Protein AF-A0A244E887-F1 (afdb_monomer)

Radius of gyration: 15.48 Å; Cα contacts (8 Å, |Δi|>4): 115; chains: 1; bounding box: 47×34×33 Å

pLDDT: mean 72.22, std 15.59, range [41.41, 90.12]

Sequence (80 aa):
MTTVRAKFKVQSVTESEGGLKTANLSPVTSGSSENDKFFKWTPGGQIQLGTINPDAAAQFVPGRQFYVDFTPADEAQKAD

Structure (mmCIF, N/CA/C/O backbone):
data_AF-A0A244E887-F1
#
_entry.id   AF-A0A244E887-F1
#
loop_
_atom_site.group_PDB
_atom_site.id
_atom_site.type_symbol
_atom_site.label_atom_id
_atom_site.label_alt_id
_atom_site.label_comp_id
_atom_site.label_asym_id
_atom_site.label_entity_id
_atom_site.label_seq_id
_atom_site.pdbx_PDB_ins_code
_atom_site.Cartn_x
_atom_site.Cartn_y
_atom_site.Cartn_z
_atom_site.occupancy
_atom_site.B_iso_or_equiv
_atom_site.auth_seq_id
_atom_site.auth_comp_id
_atom_site.auth_asym_id
_atom_site.auth_atom_id
_atom_site.pdbx_PDB_model_num
ATOM 1 N N . MET A 1 1 ? -25.292 -5.637 4.297 1.00 48.09 1 MET A N 1
ATOM 2 C CA . MET A 1 1 ? -24.113 -6.356 3.775 1.00 48.09 1 MET A CA 1
ATOM 3 C C . MET A 1 1 ? -22.891 -5.641 4.314 1.00 48.09 1 MET A C 1
ATOM 5 O O . MET A 1 1 ? -22.710 -4.471 4.008 1.00 48.09 1 MET A O 1
ATOM 9 N N . THR A 1 2 ? -22.147 -6.270 5.216 1.00 52.06 2 THR A N 1
ATOM 10 C CA . THR A 1 2 ? -20.991 -5.656 5.880 1.00 52.06 2 THR A CA 1
ATOM 11 C C . THR A 1 2 ? -19.800 -5.741 4.930 1.00 52.06 2 THR A C 1
ATOM 13 O O . THR A 1 2 ? -19.098 -6.744 4.892 1.00 52.06 2 THR A O 1
ATOM 16 N N . THR A 1 3 ? -19.624 -4.734 4.078 1.00 60.88 3 THR A N 1
ATOM 17 C CA . THR A 1 3 ? -18.483 -4.659 3.157 1.00 60.88 3 THR A CA 1
ATOM 18 C C . THR A 1 3 ? -17.238 -4.229 3.923 1.00 60.88 3 THR A C 1
ATOM 20 O O . THR A 1 3 ? -17.237 -3.178 4.566 1.00 60.88 3 THR A O 1
ATOM 23 N N . VAL A 1 4 ? -16.181 -5.039 3.870 1.00 68.44 4 VAL A N 1
ATOM 24 C CA . VAL A 1 4 ? -14.904 -4.731 4.520 1.00 68.44 4 VAL A CA 1
ATOM 25 C C . VAL A 1 4 ? -14.108 -3.834 3.577 1.00 68.44 4 VAL A C 1
ATOM 27 O O . VAL A 1 4 ? -13.530 -4.303 2.602 1.00 68.44 4 VAL A O 1
ATOM 30 N N . ARG A 1 5 ? -14.091 -2.529 3.852 1.00 74.69 5 ARG A N 1
ATOM 31 C CA . ARG A 1 5 ? -13.289 -1.549 3.112 1.00 74.69 5 ARG A CA 1
ATOM 32 C C . ARG A 1 5 ? -12.200 -0.994 4.015 1.00 74.69 5 ARG A C 1
ATOM 34 O O . ARG A 1 5 ? -12.476 -0.552 5.125 1.00 74.69 5 ARG A O 1
ATOM 41 N N . ALA A 1 6 ? -10.975 -0.969 3.514 1.00 76.25 6 ALA A N 1
ATOM 42 C CA . ALA A 1 6 ? -9.824 -0.404 4.197 1.00 76.25 6 ALA A CA 1
ATOM 43 C C . ALA A 1 6 ? -9.158 0.664 3.331 1.00 76.25 6 ALA A C 1
ATOM 45 O O . ALA A 1 6 ? -9.227 0.632 2.103 1.00 76.25 6 ALA A O 1
ATOM 46 N N . LYS A 1 7 ? -8.494 1.624 3.973 1.00 81.88 7 LYS A N 1
ATOM 47 C CA . LYS A 1 7 ? -7.726 2.657 3.281 1.00 81.88 7 LYS A CA 1
ATOM 48 C C . LYS A 1 7 ? -6.245 2.383 3.467 1.00 81.88 7 LYS A C 1
ATOM 50 O O . LYS A 1 7 ? -5.788 2.236 4.593 1.00 81.88 7 LYS A O 1
ATOM 55 N N . PHE A 1 8 ? -5.496 2.346 2.377 1.00 85.12 8 PHE A N 1
ATOM 56 C CA . PHE A 1 8 ? -4.063 2.084 2.379 1.00 85.12 8 PHE A CA 1
ATOM 57 C C . PHE A 1 8 ? -3.316 3.247 1.742 1.00 85.12 8 PHE A C 1
ATOM 59 O O . PHE A 1 8 ? -3.758 3.817 0.750 1.00 85.12 8 PHE A O 1
ATOM 66 N N . LYS A 1 9 ? -2.175 3.613 2.313 1.00 87.19 9 LYS A N 1
ATOM 67 C CA . LYS A 1 9 ? -1.260 4.607 1.760 1.00 87.19 9 LYS A CA 1
ATOM 68 C C . LYS A 1 9 ? -0.025 3.893 1.243 1.00 87.19 9 LYS A C 1
ATOM 70 O O . LYS A 1 9 ? 0.562 3.089 1.963 1.00 87.19 9 LYS A O 1
ATOM 75 N N . VAL A 1 10 ? 0.388 4.220 0.024 1.00 89.94 10 VAL A N 1
ATOM 76 C CA . VAL A 1 10 ? 1.666 3.760 -0.523 1.00 89.94 10 VAL A CA 1
ATOM 77 C C . VAL A 1 10 ? 2.793 4.416 0.272 1.00 89.94 10 VAL A C 1
ATOM 79 O O . VAL A 1 10 ? 2.917 5.643 0.300 1.00 89.94 10 VAL A O 1
ATOM 82 N N . GLN A 1 11 ? 3.599 3.593 0.929 1.00 89.56 11 GLN A N 1
ATOM 83 C CA . GLN A 1 11 ? 4.770 4.018 1.689 1.00 89.56 11 GLN A CA 1
ATOM 84 C C . GLN A 1 11 ? 5.986 4.146 0.776 1.00 89.56 11 GLN A C 1
ATOM 86 O O . GLN A 1 11 ? 6.680 5.158 0.803 1.00 89.56 11 GLN A O 1
ATOM 91 N N . SER A 1 12 ? 6.226 3.131 -0.050 1.00 89.19 12 SER A N 1
ATOM 92 C CA . SER A 1 12 ? 7.364 3.080 -0.961 1.00 89.19 12 SER A CA 1
ATOM 93 C C . SER A 1 12 ? 7.057 2.179 -2.148 1.00 89.19 12 SER A C 1
ATOM 95 O O . SER A 1 12 ? 6.249 1.255 -2.049 1.00 89.19 12 SER A O 1
ATOM 97 N N . VAL A 1 13 ? 7.714 2.453 -3.271 1.00 87.94 13 VAL A N 1
ATOM 98 C CA . VAL A 1 13 ? 7.724 1.568 -4.435 1.00 87.94 13 VAL A CA 1
ATOM 99 C C . VAL A 1 13 ? 9.171 1.290 -4.790 1.00 87.94 13 VAL A C 1
ATOM 101 O O . VAL A 1 13 ? 9.949 2.223 -4.976 1.00 87.94 13 VAL A O 1
ATOM 104 N N . THR A 1 14 ? 9.535 0.015 -4.834 1.00 87.88 14 THR A N 1
ATOM 105 C CA . THR A 1 14 ? 10.867 -0.446 -5.226 1.00 87.88 14 THR A CA 1
ATOM 106 C C . THR A 1 14 ? 10.789 -1.107 -6.588 1.00 87.88 14 THR A C 1
ATOM 108 O O . THR A 1 14 ? 9.923 -1.946 -6.825 1.00 87.88 14 THR A O 1
ATOM 111 N N . GLU A 1 15 ? 11.699 -0.739 -7.478 1.00 84.75 15 GLU A N 1
ATOM 112 C CA . GLU A 1 15 ? 11.871 -1.393 -8.771 1.00 84.75 15 GLU A CA 1
ATOM 113 C C . GLU A 1 15 ? 13.027 -2.388 -8.656 1.00 84.75 15 GLU A C 1
ATOM 115 O O . GLU A 1 15 ? 14.099 -2.046 -8.155 1.00 84.75 15 GLU A O 1
ATOM 120 N N . SER A 1 16 ? 12.785 -3.633 -9.052 1.00 82.81 16 SER A N 1
ATOM 121 C CA . SER A 1 16 ? 13.787 -4.694 -9.072 1.00 82.81 16 SER A CA 1
ATOM 122 C C . SER A 1 16 ? 14.309 -4.917 -10.488 1.00 82.81 16 SER A C 1
ATOM 124 O O . SER A 1 16 ? 13.620 -4.663 -11.480 1.00 82.81 16 SER A O 1
ATOM 126 N N . GLU A 1 17 ? 15.535 -5.430 -10.568 1.00 73.50 17 GLU A N 1
ATOM 127 C CA . GLU A 1 17 ? 16.204 -5.761 -11.823 1.00 73.50 17 GLU A CA 1
ATOM 128 C C . GLU A 1 17 ? 15.376 -6.811 -12.587 1.00 73.50 17 GLU A C 1
ATOM 130 O O . GLU A 1 17 ? 15.139 -7.912 -12.093 1.00 73.50 17 GLU A O 1
ATOM 135 N N . GLY A 1 18 ? 14.835 -6.423 -13.747 1.00 74.56 18 GLY A N 1
ATOM 136 C CA . GLY A 1 18 ? 13.832 -7.200 -14.493 1.00 74.56 18 GLY A CA 1
ATOM 137 C C . GLY A 1 18 ? 12.468 -6.515 -14.660 1.00 74.56 18 GLY A C 1
ATOM 138 O O . GLY A 1 18 ? 11.570 -7.097 -15.262 1.00 74.56 18 GLY A O 1
ATOM 139 N N . GLY A 1 19 ? 12.297 -5.285 -14.160 1.00 76.88 19 GLY A N 1
ATOM 140 C CA . GLY A 1 19 ? 11.082 -4.482 -14.372 1.00 76.88 19 GLY A CA 1
ATOM 141 C C . GLY A 1 19 ? 9.931 -4.806 -13.415 1.00 76.88 19 GLY A C 1
ATOM 142 O O . GLY A 1 19 ? 8.818 -4.312 -13.594 1.00 76.88 19 GLY A O 1
ATOM 143 N N . LEU A 1 20 ? 10.185 -5.616 -12.383 1.00 82.19 20 LEU A N 1
ATOM 144 C CA . LEU A 1 20 ? 9.216 -5.884 -11.326 1.00 82.19 20 LEU A CA 1
ATOM 145 C C . LEU A 1 20 ? 9.140 -4.676 -10.387 1.00 82.19 20 LEU A C 1
ATOM 147 O O . LEU A 1 20 ? 10.119 -4.334 -9.722 1.00 82.19 20 LEU A O 1
ATOM 151 N N . LYS A 1 21 ? 7.965 -4.052 -10.288 1.00 85.44 21 LYS A N 1
ATOM 152 C CA . LYS A 1 21 ? 7.710 -2.967 -9.337 1.00 85.44 21 LYS A CA 1
ATOM 153 C C . LYS A 1 21 ? 6.941 -3.497 -8.142 1.00 85.44 21 LYS A C 1
ATOM 155 O O . LYS A 1 21 ? 5.843 -4.026 -8.281 1.00 85.44 21 LYS A O 1
ATOM 160 N N . THR A 1 22 ? 7.515 -3.323 -6.962 1.00 88.62 22 THR A N 1
ATOM 161 C CA . THR A 1 22 ? 6.932 -3.742 -5.691 1.00 88.62 22 THR A CA 1
ATOM 162 C C . THR A 1 22 ? 6.472 -2.518 -4.916 1.00 88.62 22 THR A C 1
ATOM 164 O O . THR A 1 22 ? 7.289 -1.725 -4.453 1.00 88.62 22 THR A O 1
ATOM 167 N N . ALA A 1 23 ? 5.160 -2.356 -4.769 1.00 89.00 23 ALA A N 1
ATOM 168 C CA . ALA A 1 23 ? 4.557 -1.308 -3.961 1.00 89.00 23 ALA A CA 1
ATOM 169 C C . ALA A 1 23 ? 4.281 -1.821 -2.544 1.00 89.00 23 ALA A C 1
ATOM 171 O O . ALA A 1 23 ? 3.590 -2.821 -2.358 1.00 89.00 23 ALA A O 1
ATOM 172 N N . ASN A 1 24 ? 4.794 -1.113 -1.541 1.00 90.12 24 ASN A N 1
ATOM 173 C CA . ASN A 1 24 ? 4.474 -1.335 -0.137 1.00 90.12 24 ASN A CA 1
ATOM 174 C C . ASN A 1 24 ? 3.424 -0.322 0.307 1.00 90.12 24 ASN A C 1
ATOM 176 O O . ASN A 1 24 ? 3.652 0.889 0.246 1.00 90.12 24 ASN A O 1
ATOM 180 N N . LEU A 1 25 ? 2.289 -0.815 0.789 1.00 89.00 25 LEU A N 1
ATOM 181 C CA . LEU A 1 25 ? 1.211 -0.007 1.325 1.00 89.00 25 LEU A CA 1
ATOM 182 C C . LEU A 1 25 ? 0.960 -0.341 2.795 1.00 89.00 25 LEU A C 1
ATOM 184 O O . LEU A 1 25 ? 0.973 -1.503 3.206 1.00 89.00 25 LEU A O 1
ATOM 188 N N . SER A 1 26 ? 0.671 0.696 3.572 1.00 85.31 26 SER A N 1
ATOM 189 C CA . SER A 1 26 ? 0.308 0.588 4.984 1.00 85.31 26 SER A CA 1
ATOM 190 C C . SER A 1 26 ? -1.102 1.125 5.218 1.00 85.31 26 SER A C 1
ATOM 192 O O . SER A 1 26 ? -1.502 2.088 4.558 1.00 85.31 26 SER A O 1
ATOM 194 N N . PRO A 1 27 ? -1.873 0.521 6.133 1.00 80.75 27 PRO A N 1
ATOM 195 C CA . PRO A 1 27 ? -3.225 0.955 6.430 1.00 80.75 27 PRO A CA 1
ATOM 196 C C . PRO A 1 27 ? -3.196 2.363 7.028 1.00 80.75 27 PRO A C 1
ATOM 198 O O . PRO A 1 27 ? -2.380 2.681 7.893 1.00 80.75 27 PRO A O 1
ATOM 201 N N . VAL A 1 28 ? -4.094 3.219 6.550 1.00 74.50 28 VAL A N 1
ATOM 202 C CA . VAL A 1 28 ? -4.312 4.557 7.092 1.00 74.50 28 VAL A CA 1
ATOM 203 C C . VAL A 1 28 ? -5.258 4.419 8.270 1.00 74.50 28 VAL A C 1
ATOM 205 O O . VAL A 1 28 ? -6.438 4.128 8.113 1.00 74.50 28 VAL A O 1
ATOM 208 N N . THR A 1 29 ? -4.700 4.622 9.453 1.00 61.19 29 THR A N 1
ATOM 209 C CA . THR A 1 29 ? -5.328 4.346 10.745 1.00 61.19 29 THR A CA 1
ATOM 210 C C . THR A 1 29 ? -6.155 5.508 11.293 1.00 61.19 29 THR A C 1
ATOM 212 O O . THR A 1 29 ? -6.872 5.349 12.274 1.00 61.19 29 THR A O 1
ATOM 215 N N . SER A 1 30 ? -6.066 6.687 10.673 1.00 49.72 30 SER A N 1
ATOM 216 C CA . SER A 1 30 ? -6.682 7.916 11.171 1.00 49.72 30 SER A CA 1
ATOM 217 C C . SER A 1 30 ? -7.213 8.774 10.021 1.00 49.72 30 SER A C 1
ATOM 219 O O . SER A 1 30 ? -6.528 8.947 9.009 1.00 49.72 30 SER A O 1
ATOM 221 N N . GLY A 1 31 ? -8.443 9.294 10.161 1.00 48.84 31 GLY A N 1
ATOM 222 C CA . GLY A 1 31 ? -9.001 10.275 9.217 1.00 48.84 31 GLY A CA 1
ATOM 223 C C . GLY A 1 31 ? -10.515 10.266 8.958 1.00 48.84 31 GLY A C 1
ATOM 224 O O . GLY A 1 31 ? -10.963 11.053 8.129 1.00 48.84 31 GLY A O 1
ATOM 225 N N . SER A 1 32 ? -11.330 9.415 9.596 1.00 45.72 32 SER A N 1
ATOM 226 C CA . SER A 1 32 ? -12.807 9.480 9.476 1.00 45.72 32 SER A CA 1
ATOM 227 C C . SER A 1 32 ? -13.490 8.802 10.667 1.00 45.72 32 SER A C 1
ATOM 229 O O . SER A 1 32 ? -12.969 7.806 11.153 1.00 45.72 32 SER A O 1
ATOM 231 N N . SER A 1 33 ? -14.664 9.273 11.104 1.00 48.38 33 SER A N 1
ATOM 232 C CA . SER A 1 33 ? -15.437 8.669 12.211 1.00 48.38 33 SER A CA 1
ATOM 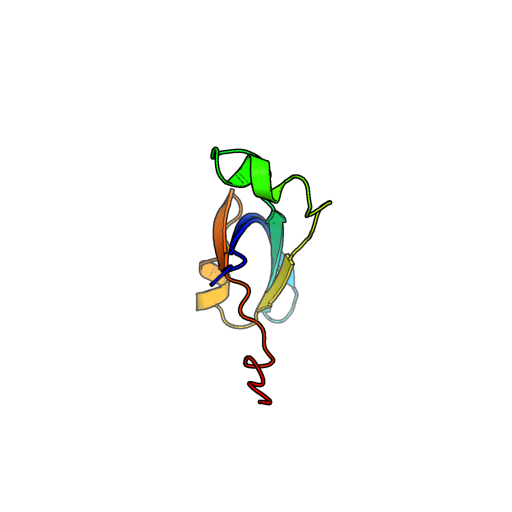233 C C . SER A 1 33 ? -15.887 7.217 11.957 1.00 48.38 33 SER A C 1
ATOM 235 O O . SER A 1 33 ? -16.275 6.522 12.892 1.00 48.38 33 SER A O 1
ATOM 237 N N . GLU A 1 34 ? -15.797 6.729 10.715 1.00 50.91 34 GLU A N 1
ATOM 238 C CA . GLU A 1 34 ? -15.932 5.304 10.373 1.00 50.91 34 GLU A CA 1
ATOM 239 C C . GLU A 1 34 ? -14.665 4.483 10.668 1.00 50.91 34 GLU A C 1
ATOM 241 O O . GLU A 1 34 ? -14.773 3.311 11.029 1.00 50.91 34 GLU A O 1
ATOM 246 N N . ASN A 1 35 ? -13.471 5.089 10.597 1.00 50.84 35 ASN A N 1
ATOM 247 C CA . ASN A 1 35 ? -12.218 4.405 10.925 1.00 50.84 35 ASN A CA 1
ATOM 248 C C . ASN A 1 35 ? -12.160 4.031 12.407 1.00 50.84 35 ASN A C 1
ATOM 250 O O . ASN A 1 35 ? -11.666 2.960 12.713 1.00 50.84 35 ASN A O 1
ATOM 254 N N . ASP A 1 36 ? -12.737 4.821 13.314 1.00 48.00 36 ASP A N 1
ATOM 255 C CA . ASP A 1 36 ? -12.729 4.543 14.761 1.00 48.00 36 ASP A CA 1
ATOM 256 C C . ASP A 1 36 ? -13.422 3.214 15.135 1.00 48.00 36 ASP A C 1
ATOM 258 O O . ASP A 1 36 ? -12.993 2.503 16.045 1.00 48.00 36 ASP A O 1
ATOM 262 N N . LYS A 1 37 ? -14.467 2.817 14.389 1.00 49.62 37 LYS A N 1
ATOM 263 C CA . LYS A 1 37 ? -15.144 1.520 14.585 1.00 49.62 37 LYS A CA 1
ATOM 264 C C . LYS A 1 37 ? -14.367 0.347 13.977 1.00 49.62 37 LYS A C 1
ATOM 266 O O . LYS A 1 37 ? -14.414 -0.749 14.532 1.00 49.62 37 LYS A O 1
ATOM 271 N N . PHE A 1 38 ? -13.643 0.576 12.879 1.00 48.12 38 PHE A 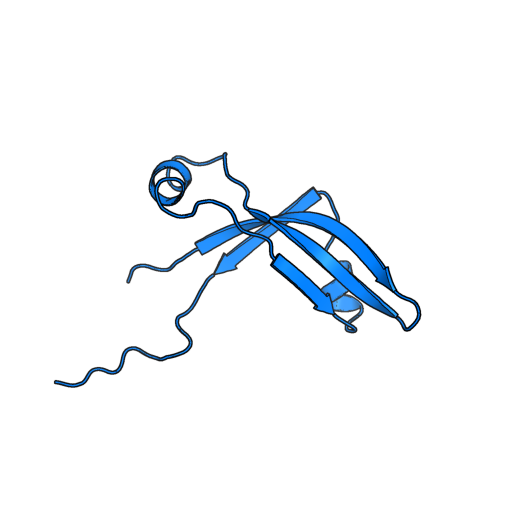N 1
ATOM 272 C CA . PHE A 1 38 ? -12.793 -0.424 12.217 1.00 48.12 38 PHE A CA 1
ATOM 273 C C . PHE A 1 38 ? -11.441 -0.614 12.927 1.00 48.12 38 PHE A C 1
ATOM 275 O O . PHE A 1 38 ? -10.944 -1.733 13.032 1.00 48.12 38 PHE A O 1
ATOM 282 N N . PHE A 1 39 ? -10.885 0.451 13.510 1.00 46.00 39 PHE A N 1
ATOM 283 C CA . PHE A 1 39 ? -9.584 0.447 14.176 1.00 46.00 39 PHE A CA 1
ATOM 284 C C . PHE A 1 39 ? -9.546 -0.422 15.435 1.00 46.00 39 PHE A C 1
ATOM 286 O O . PHE A 1 39 ? -8.488 -0.900 15.835 1.00 46.00 39 PHE A O 1
ATOM 293 N N . LYS A 1 40 ? -10.713 -0.695 16.028 1.00 47.66 40 LYS A N 1
ATOM 294 C CA . LYS A 1 40 ? -10.833 -1.566 17.199 1.00 47.66 40 LYS A CA 1
ATOM 295 C C . LYS A 1 40 ? -10.564 -3.051 16.888 1.00 47.66 40 LYS A C 1
ATOM 297 O O . LYS A 1 40 ? -10.321 -3.804 17.825 1.00 47.66 40 LYS A O 1
ATOM 302 N N . TRP A 1 41 ? -10.589 -3.468 15.614 1.00 49.09 41 TRP A N 1
ATOM 303 C CA . TRP A 1 41 ? -10.547 -4.888 15.219 1.00 49.09 41 TRP A CA 1
ATOM 304 C C . TRP A 1 41 ? -9.472 -5.270 14.193 1.00 49.09 41 TRP A C 1
ATOM 306 O O . TRP A 1 41 ? -9.241 -6.458 13.989 1.00 49.09 41 TRP A O 1
ATOM 316 N N . THR A 1 42 ? -8.781 -4.313 13.573 1.00 49.56 42 THR A N 1
ATOM 317 C CA . THR A 1 42 ? -7.656 -4.588 12.658 1.00 49.56 42 THR A CA 1
ATOM 318 C C . THR A 1 42 ? -6.337 -4.128 13.279 1.00 49.56 42 THR A C 1
ATOM 320 O O . THR A 1 42 ? -5.936 -2.979 13.060 1.00 49.56 42 THR A O 1
ATOM 323 N N . PRO A 1 43 ? -5.648 -4.981 14.064 1.00 50.75 43 PRO A N 1
ATOM 324 C CA . PRO A 1 43 ? -4.350 -4.658 14.636 1.00 50.75 43 PRO A CA 1
ATOM 325 C C . PRO A 1 43 ? -3.279 -4.760 13.542 1.00 50.75 43 PRO A C 1
ATOM 327 O O . PRO A 1 43 ? -2.559 -5.743 13.435 1.00 50.75 43 PRO A O 1
ATOM 330 N N . GLY A 1 44 ? -3.187 -3.728 12.707 1.00 60.19 44 GLY A N 1
ATOM 331 C CA . GLY A 1 44 ? -2.127 -3.599 11.712 1.00 60.19 44 GLY A CA 1
ATOM 332 C C . GLY A 1 44 ? -2.257 -4.518 10.493 1.00 60.19 44 GLY A C 1
ATOM 333 O O . GLY A 1 44 ? -3.000 -5.494 10.458 1.00 60.19 44 GLY A O 1
ATOM 334 N N . GLY A 1 45 ? -1.529 -4.146 9.445 1.00 65.88 45 GLY A N 1
ATOM 335 C CA . GLY A 1 45 ? -1.463 -4.872 8.186 1.00 65.88 45 GLY A CA 1
ATOM 336 C C . GLY A 1 45 ? -0.439 -4.228 7.259 1.00 65.88 45 GLY A C 1
ATOM 337 O O . GLY A 1 45 ? -0.077 -3.064 7.428 1.00 65.88 45 GLY A O 1
ATOM 338 N N . GLN A 1 46 ? 0.035 -4.980 6.278 1.00 79.56 46 GLN A N 1
ATOM 339 C CA . GLN A 1 46 ? 0.891 -4.484 5.207 1.00 79.56 46 GLN A CA 1
ATOM 340 C C . GLN A 1 46 ? 0.436 -5.153 3.919 1.00 79.56 46 GLN A C 1
ATOM 342 O O . GLN A 1 46 ? 0.250 -6.367 3.888 1.00 79.56 46 GLN A O 1
ATOM 347 N N . ILE A 1 47 ? 0.256 -4.364 2.863 1.00 83.19 47 ILE A N 1
ATOM 348 C CA . ILE A 1 47 ? 0.052 -4.898 1.519 1.00 83.19 47 ILE A CA 1
ATOM 349 C C . ILE A 1 47 ? 1.355 -4.684 0.766 1.00 83.19 47 ILE A C 1
ATOM 351 O O . ILE A 1 47 ? 1.799 -3.549 0.604 1.00 83.19 47 ILE A O 1
ATOM 355 N N . GLN A 1 48 ? 1.965 -5.773 0.317 1.00 86.69 48 GLN A N 1
ATOM 356 C CA . GLN A 1 48 ? 3.081 -5.733 -0.614 1.00 86.69 48 GLN A CA 1
ATOM 357 C C . GLN A 1 48 ? 2.594 -6.294 -1.945 1.00 86.69 48 GLN A C 1
ATOM 359 O O . GLN A 1 48 ? 2.215 -7.459 -2.028 1.00 86.69 48 GLN A O 1
ATOM 364 N N . LEU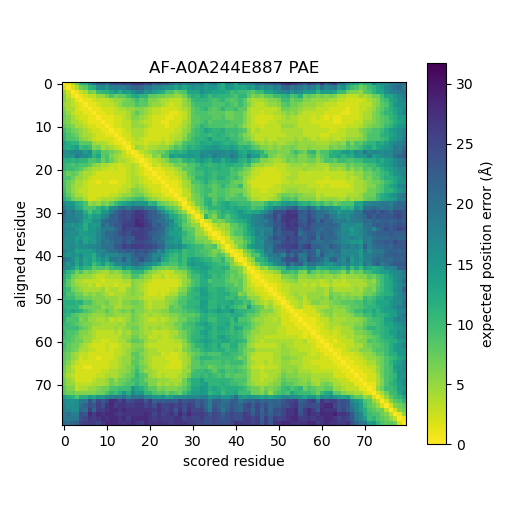 A 1 49 ? 2.559 -5.446 -2.971 1.00 84.50 49 LEU A N 1
ATOM 365 C CA . LEU A 1 49 ? 2.082 -5.816 -4.297 1.00 84.50 49 LEU A CA 1
ATOM 366 C C . LEU A 1 49 ? 3.222 -5.696 -5.307 1.00 84.50 49 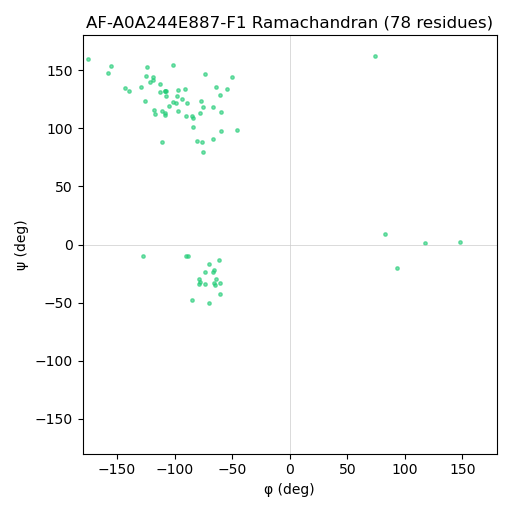LEU A C 1
ATOM 368 O O . LEU A 1 49 ? 3.669 -4.590 -5.607 1.00 84.50 49 LEU A O 1
ATOM 372 N N . GLY A 1 50 ? 3.673 -6.833 -5.833 1.00 84.50 50 GLY A N 1
ATOM 373 C CA . GLY A 1 50 ? 4.573 -6.896 -6.981 1.00 84.50 50 GLY A CA 1
ATOM 374 C C . GLY A 1 50 ? 3.771 -6.929 -8.277 1.00 84.50 50 GLY A C 1
ATOM 375 O O . GLY A 1 50 ? 2.961 -7.829 -8.476 1.00 84.50 50 GLY A O 1
ATOM 376 N N . THR A 1 51 ? 3.986 -5.963 -9.164 1.00 80.19 51 THR A N 1
ATOM 377 C CA . THR A 1 51 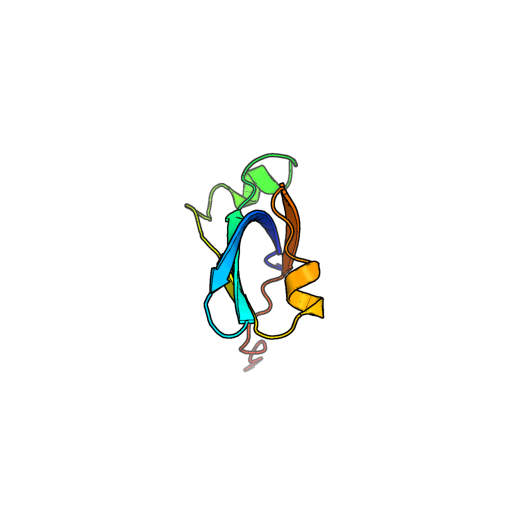? 3.391 -5.948 -10.501 1.00 80.19 51 THR A CA 1
ATOM 378 C C . THR A 1 51 ? 4.462 -5.708 -11.558 1.00 80.19 51 THR A C 1
ATOM 380 O O . THR A 1 51 ? 5.339 -4.856 -11.408 1.00 80.19 51 THR A O 1
ATOM 383 N N . ILE A 1 52 ? 4.385 -6.483 -12.637 1.00 81.81 52 ILE A N 1
ATOM 384 C CA . ILE A 1 52 ? 5.172 -6.278 -13.861 1.00 81.81 52 ILE A CA 1
ATOM 385 C C . ILE A 1 52 ? 4.437 -5.378 -14.860 1.00 81.81 52 ILE A C 1
ATOM 387 O O . ILE A 1 52 ? 5.012 -4.977 -15.865 1.00 81.81 52 ILE A O 1
ATOM 391 N N . ASN A 1 53 ? 3.156 -5.077 -14.612 1.00 82.06 53 ASN A N 1
ATOM 392 C CA . ASN A 1 53 ? 2.380 -4.210 -15.484 1.00 82.06 53 ASN A CA 1
ATOM 393 C C . ASN A 1 53 ? 2.764 -2.745 -15.203 1.00 82.06 53 ASN A C 1
ATOM 395 O O . ASN A 1 53 ? 2.467 -2.250 -14.109 1.00 82.06 53 ASN A O 1
ATOM 399 N N . PRO A 1 54 ? 3.395 -2.042 -16.162 1.00 77.00 54 PRO A N 1
ATOM 400 C CA . PRO A 1 54 ? 3.883 -0.684 -15.953 1.00 77.00 54 PRO A CA 1
ATOM 401 C C . PRO A 1 54 ? 2.756 0.318 -15.686 1.00 77.00 54 PRO A C 1
ATOM 403 O O . PRO A 1 54 ? 2.979 1.272 -14.944 1.00 77.00 54 PRO A O 1
ATOM 406 N N . ASP A 1 55 ? 1.556 0.090 -16.229 1.00 83.19 55 ASP A N 1
ATOM 407 C CA . ASP A 1 55 ? 0.406 0.981 -16.047 1.00 83.19 55 ASP A CA 1
ATOM 408 C C . ASP A 1 55 ? -0.117 0.913 -14.606 1.00 83.19 55 ASP A C 1
ATOM 410 O O . ASP A 1 55 ? -0.176 1.923 -13.904 1.00 83.19 55 ASP A O 1
ATOM 414 N N . ALA A 1 56 ? -0.342 -0.307 -14.106 1.00 79.19 56 ALA A N 1
ATOM 415 C CA . ALA A 1 56 ? -0.717 -0.535 -12.712 1.00 79.19 56 ALA A CA 1
ATOM 416 C C . ALA A 1 56 ? 0.367 -0.019 -11.755 1.00 79.19 56 ALA A C 1
ATOM 418 O O . ALA A 1 56 ? 0.070 0.638 -10.759 1.00 79.19 56 ALA A O 1
ATOM 419 N N . ALA A 1 57 ? 1.639 -0.263 -12.078 1.00 79.94 57 ALA A N 1
ATOM 420 C CA . ALA A 1 57 ? 2.754 0.199 -11.267 1.00 79.94 57 ALA A CA 1
ATOM 421 C C . ALA A 1 57 ? 2.868 1.730 -11.210 1.00 79.94 57 ALA A C 1
ATOM 423 O O . ALA A 1 57 ? 3.231 2.273 -10.170 1.00 79.94 57 ALA A O 1
ATOM 424 N N . ALA A 1 58 ? 2.536 2.432 -12.300 1.00 83.50 58 ALA A N 1
ATOM 425 C CA . ALA A 1 58 ? 2.529 3.892 -12.351 1.00 83.50 58 ALA A CA 1
ATOM 426 C C . ALA A 1 58 ? 1.445 4.509 -11.454 1.00 83.50 58 ALA A C 1
ATOM 428 O O . ALA A 1 58 ? 1.580 5.654 -11.018 1.00 83.50 58 ALA A O 1
ATOM 429 N N . GLN A 1 59 ? 0.384 3.761 -11.135 1.00 85.00 59 GLN A N 1
ATOM 430 C CA . GLN A 1 59 ? -0.637 4.222 -10.198 1.00 85.00 59 GLN A CA 1
ATOM 431 C C . GLN A 1 59 ? -0.138 4.188 -8.74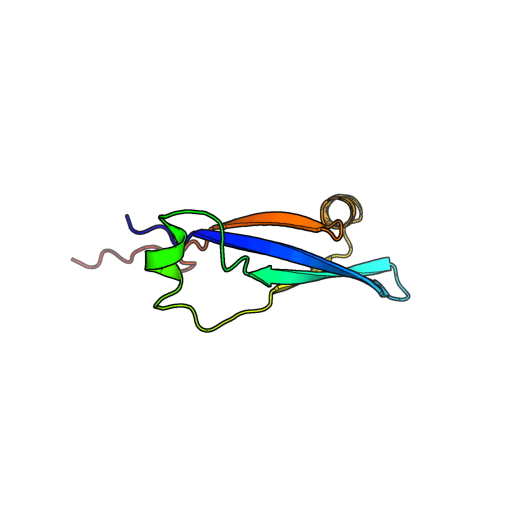9 1.00 85.00 59 GLN A C 1
ATOM 433 O O . GLN A 1 59 ? -0.482 5.078 -7.966 1.00 85.00 59 GLN A O 1
ATOM 438 N N . PHE A 1 60 ? 0.709 3.222 -8.386 1.00 84.44 60 PHE A N 1
ATOM 439 C CA . PHE A 1 60 ? 1.286 3.124 -7.047 1.00 84.44 60 PHE A CA 1
ATOM 440 C C . PHE A 1 60 ? 2.405 4.157 -6.864 1.00 84.44 60 PHE A C 1
ATOM 442 O O . PHE A 1 60 ? 3.576 3.899 -7.104 1.00 84.44 60 PHE A O 1
ATOM 449 N N . VAL A 1 61 ? 2.034 5.357 -6.420 1.00 86.94 61 VAL A N 1
ATOM 450 C CA . VAL A 1 61 ? 2.975 6.451 -6.133 1.00 86.94 61 VAL A CA 1
ATOM 451 C C . VAL A 1 61 ? 3.092 6.637 -4.619 1.00 86.94 61 VAL A C 1
ATOM 453 O O . V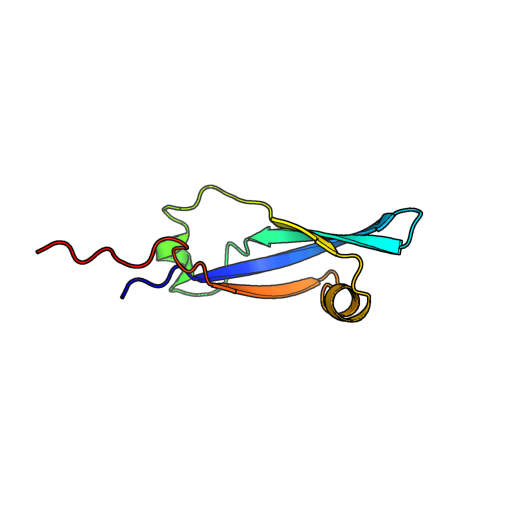AL A 1 61 ? 2.051 6.715 -3.959 1.00 86.94 61 VAL A O 1
ATOM 456 N N . PRO A 1 62 ? 4.306 6.741 -4.040 1.00 88.06 62 PRO A N 1
ATOM 457 C CA . PRO A 1 62 ? 4.472 7.003 -2.612 1.00 88.06 62 PRO A CA 1
ATOM 458 C C . PRO A 1 62 ? 3.706 8.262 -2.188 1.00 88.06 62 PRO A C 1
ATOM 460 O O . PRO A 1 62 ? 3.737 9.291 -2.857 1.00 88.06 62 PRO A O 1
ATOM 463 N N . GLY A 1 63 ? 2.976 8.167 -1.077 1.00 84.94 63 GLY A N 1
ATOM 464 C CA . GLY A 1 63 ? 2.087 9.226 -0.595 1.00 84.94 63 GLY A CA 1
ATOM 465 C C . GLY A 1 63 ? 0.636 9.104 -1.068 1.00 84.94 63 GLY A C 1
ATOM 466 O O . GLY A 1 63 ? -0.254 9.643 -0.409 1.00 84.94 63 GLY A O 1
ATOM 467 N N . ARG A 1 64 ? 0.372 8.357 -2.147 1.00 87.06 64 ARG A N 1
ATOM 468 C CA . ARG A 1 64 ? -0.982 8.149 -2.670 1.00 87.06 64 ARG A CA 1
ATOM 469 C C . ARG A 1 64 ? -1.777 7.204 -1.775 1.00 87.06 64 ARG A C 1
ATOM 471 O O . ARG A 1 64 ? -1.224 6.292 -1.160 1.00 87.06 64 ARG A O 1
ATOM 478 N N . GLN A 1 65 ? -3.080 7.444 -1.694 1.00 87.38 65 GLN A N 1
ATOM 479 C CA . GLN A 1 65 ? -4.006 6.661 -0.885 1.00 87.38 65 GLN A CA 1
ATOM 480 C C . GLN A 1 65 ? -4.968 5.896 -1.792 1.00 87.38 65 GLN A C 1
ATOM 482 O O . GLN A 1 65 ? -5.485 6.454 -2.757 1.00 87.38 65 GLN A O 1
ATOM 487 N N . PHE A 1 66 ? -5.227 4.644 -1.445 1.00 84.50 66 PHE A N 1
ATOM 488 C CA . PHE A 1 66 ? -6.121 3.735 -2.144 1.00 84.50 66 PHE A CA 1
ATOM 48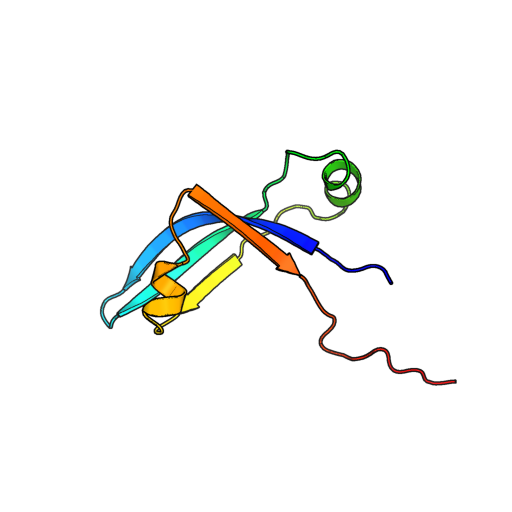9 C C . PHE A 1 66 ? -7.172 3.197 -1.182 1.00 84.50 66 PHE A C 1
ATOM 491 O O . PHE A 1 66 ? -6.890 2.971 -0.003 1.00 84.50 66 PHE A O 1
ATOM 498 N N . TYR A 1 67 ? -8.380 2.992 -1.694 1.00 84.81 67 TYR A N 1
ATOM 499 C CA . TYR A 1 67 ? -9.388 2.188 -1.019 1.00 84.81 67 TYR A CA 1
ATOM 500 C C . TYR A 1 67 ? -9.242 0.747 -1.496 1.00 84.81 67 TYR A C 1
ATOM 502 O O . TYR A 1 67 ? -9.078 0.499 -2.688 1.00 84.81 67 TYR A O 1
ATOM 510 N N . VAL A 1 68 ? -9.253 -0.178 -0.548 1.00 79.69 68 VAL A N 1
ATOM 511 C CA . VAL A 1 68 ? -9.183 -1.615 -0.776 1.00 79.69 68 VAL A CA 1
ATOM 512 C C . VAL A 1 68 ? -10.474 -2.205 -0.244 1.00 79.69 68 VAL A C 1
ATOM 514 O O . VAL A 1 68 ? -10.756 -2.125 0.952 1.00 79.69 68 VAL A O 1
ATOM 517 N N . ASP A 1 69 ? -11.262 -2.768 -1.145 1.00 79.19 69 ASP A N 1
ATOM 518 C CA . ASP A 1 69 ? -12.498 -3.465 -0.834 1.00 79.19 69 ASP A CA 1
ATOM 519 C C . ASP A 1 69 ? -12.212 -4.965 -0.780 1.00 79.19 69 ASP A C 1
ATOM 521 O O . ASP A 1 69 ? -11.860 -5.584 -1.785 1.00 79.19 69 ASP A O 1
ATOM 525 N N . PHE A 1 70 ? -12.353 -5.555 0.402 1.00 73.44 70 PHE A N 1
ATOM 526 C CA . PHE A 1 70 ? -12.285 -6.995 0.575 1.00 73.44 70 PHE A CA 1
ATOM 527 C C . PHE A 1 70 ? -13.662 -7.571 0.285 1.00 73.44 70 PHE A C 1
ATOM 529 O O . PHE A 1 70 ? -14.626 -7.374 1.032 1.00 73.44 70 PHE A O 1
ATOM 536 N N . THR A 1 71 ? -13.736 -8.288 -0.826 1.00 78.62 71 THR A N 1
ATOM 537 C CA . THR A 1 71 ? -14.872 -9.136 -1.154 1.00 78.62 71 THR A CA 1
ATOM 538 C C . THR A 1 71 ? -14.525 -10.566 -0.746 1.00 78.62 71 TH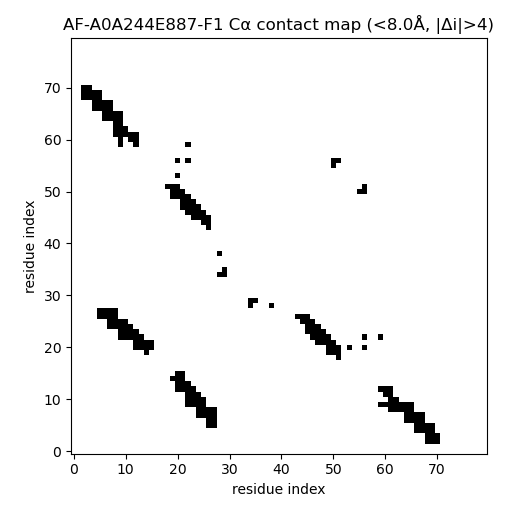R A C 1
ATOM 540 O O . THR A 1 71 ? -13.399 -11.009 -0.993 1.00 78.62 71 THR A O 1
ATOM 543 N N . PRO A 1 72 ? -15.428 -11.276 -0.048 1.00 77.00 72 PRO A N 1
ATOM 544 C CA . PRO A 1 72 ? -15.202 -12.680 0.253 1.00 77.00 72 PRO A CA 1
ATOM 545 C C . PRO A 1 72 ? -15.073 -13.446 -1.069 1.00 77.00 72 PRO A C 1
ATOM 547 O O . PRO A 1 72 ? -15.899 -13.282 -1.963 1.00 77.00 72 PRO A O 1
ATOM 550 N N . ALA A 1 73 ? -14.000 -14.227 -1.201 1.00 75.31 73 ALA A N 1
ATOM 551 C CA . ALA A 1 73 ? -13.743 -15.033 -2.396 1.00 75.31 73 ALA A CA 1
ATOM 552 C C . ALA A 1 73 ? -14.676 -16.250 -2.485 1.00 75.31 73 ALA A C 1
ATOM 554 O O . ALA A 1 73 ? -14.927 -16.758 -3.573 1.00 75.31 73 ALA A O 1
ATOM 555 N N . ASP A 1 74 ? -15.193 -16.684 -1.339 1.00 71.19 74 ASP A N 1
ATOM 556 C CA . ASP A 1 74 ? -16.283 -17.640 -1.254 1.00 71.19 74 ASP A CA 1
ATOM 557 C C . ASP A 1 74 ? -17.580 -16.825 -1.246 1.00 71.19 74 ASP A C 1
ATOM 559 O O . ASP A 1 74 ? -17.841 -16.054 -0.314 1.00 71.19 74 ASP A O 1
ATOM 563 N N . GLU A 1 75 ? -18.355 -16.904 -2.328 1.00 57.38 75 GLU A N 1
ATOM 564 C CA . GLU A 1 75 ? -19.721 -16.393 -2.323 1.00 57.38 75 GLU A CA 1
ATOM 565 C C . GLU A 1 75 ? -20.446 -16.949 -1.101 1.00 57.38 75 GLU A C 1
ATOM 567 O O . GLU A 1 75 ? -20.234 -18.091 -0.711 1.00 57.38 75 GLU A O 1
ATOM 572 N N . ALA A 1 76 ? -21.321 -16.140 -0.505 1.00 55.06 76 ALA A N 1
ATOM 573 C CA . ALA A 1 76 ? -22.270 -16.605 0.486 1.00 55.06 76 ALA A CA 1
ATOM 574 C C . ALA A 1 76 ? -22.941 -17.895 -0.012 1.00 55.06 76 ALA A C 1
ATOM 576 O O . ALA A 1 76 ? -23.892 -17.840 -0.795 1.00 55.06 76 ALA A O 1
ATOM 577 N N . GLN A 1 77 ? -22.458 -19.049 0.452 1.00 48.12 77 GLN A N 1
ATOM 578 C CA . GLN A 1 77 ? -23.157 -20.304 0.297 1.00 48.12 77 GLN A CA 1
ATOM 579 C C . GLN A 1 77 ? -24.420 -20.158 1.144 1.00 48.12 77 GLN A C 1
ATOM 581 O O . GLN A 1 77 ? -24.435 -20.400 2.349 1.00 48.12 77 GLN A O 1
ATOM 586 N N . LYS A 1 78 ? -25.492 -19.673 0.512 1.00 50.00 78 LYS A N 1
ATOM 587 C CA . LYS A 1 78 ? -26.847 -19.959 0.960 1.00 50.00 78 LYS A CA 1
ATOM 588 C C . LYS A 1 78 ? -26.981 -21.477 0.897 1.00 50.00 78 LYS A C 1
ATOM 590 O O . LYS A 1 78 ? -27.199 -22.028 -0.177 1.00 50.00 78 LYS A O 1
ATOM 595 N N . ALA A 1 79 ? -26.799 -22.136 2.029 1.00 46.09 79 ALA A N 1
ATOM 596 C CA . ALA A 1 79 ? -27.387 -23.437 2.266 1.00 46.09 79 ALA A CA 1
ATOM 597 C C . ALA A 1 79 ? -28.493 -23.212 3.300 1.00 46.09 79 ALA A C 1
ATOM 599 O O . ALA A 1 79 ? -28.228 -22.735 4.403 1.00 46.09 79 ALA A O 1
ATOM 600 N N . ASP A 1 80 ? -29.707 -23.417 2.801 1.00 41.41 80 ASP A N 1
ATOM 601 C CA . ASP A 1 80 ? -31.018 -23.456 3.453 1.00 41.41 80 ASP A CA 1
ATOM 602 C C . ASP A 1 80 ? -31.033 -24.246 4.774 1.00 41.41 80 ASP A C 1
ATOM 604 O O . ASP A 1 80 ? -30.346 -25.294 4.844 1.00 41.41 80 ASP A O 1
#

Solvent-accessible surface area (backbone atoms only — not comparable to full-atom values): 5058 Å² total; per-residue (Å²): 132,91,75,50,68,46,44,32,29,28,69,42,64,46,78,44,98,89,62,39,29,34,34,35,27,37,65,59,80,76,90,51,88,68,42,66,71,51,56,78,74,54,90,75,67,74,49,76,48,77,37,70,49,66,69,67,43,67,68,61,38,62,75,41,74,44,82,47,75,59,70,73,89,66,70,86,76,83,72,131

Foldseek 3Di:
DDWDKWKWAFADWDADDPQKIKTKIWTDQDDDPVSVVVNVPDPTDIDIDIDSPVVVNVVRDHGDMDMDIDDPPDPPPPDD

Mean predicted aligned error: 9.97 Å

Nearest PDB structures (foldseek):
  1uap-assembly1_A  TM=4.420E-01  e=4.714E-01  Homo sapiens
  7lrn-assembly2_B  TM=3.231E-01  e=5.005E-01  Acinetobacter baumannii
  8qq1-assembly3_G  TM=7.872E-01  e=7.414E+00  Streptococcus pneumoniae
  7c3a-assembly2_B  TM=3.236E-01  e=1.761E+00  Janthinobacterium sp. J3
  7c3b-assembly2_B  TM=3.354E-01  e=2.107E+00  Janthinobacterium sp. J3

Secondary structure (DSSP, 8-state):
---EEEEEEEEEEEEETTTEEEEEEEE--SSSTTHHHHHTT-----EEEEE--HHHHHH--TT-EEEEEE--SS------